Protein AF-A0A957GWI9-F1 (afdb_monomer_lite)

pLDDT: mean 85.78, std 5.55, range [65.06, 94.38]

Structure (mmCIF, N/CA/C/O backbone):
data_AF-A0A957GWI9-F1
#
_entry.id   AF-A0A957GWI9-F1
#
loop_
_atom_site.group_PDB
_atom_site.id
_atom_site.type_symbol
_atom_site.label_atom_id
_atom_site.label_alt_id
_atom_site.label_comp_id
_atom_site.label_asym_id
_atom_site.label_entity_id
_atom_site.label_seq_id
_atom_site.pdbx_PDB_ins_code
_atom_site.Cartn_x
_atom_site.Cartn_y
_atom_site.Cartn_z
_atom_site.occupancy
_atom_site.B_iso_or_equiv
_atom_site.auth_seq_id
_atom_site.auth_comp_id
_atom_site.auth_asym_id
_atom_site.auth_atom_id
_atom_site.pdbx_PDB_model_num
ATOM 1 N N . ILE A 1 1 ? -4.402 -5.482 -11.444 1.00 81.69 1 ILE A N 1
ATOM 2 C CA . ILE A 1 1 ? -3.900 -5.266 -10.066 1.00 81.69 1 ILE A CA 1
ATOM 3 C C . ILE A 1 1 ? -4.342 -3.906 -9.514 1.00 81.69 1 ILE A C 1
ATOM 5 O O . ILE A 1 1 ? -5.116 -3.890 -8.569 1.00 81.69 1 ILE A O 1
ATOM 9 N N . LEU A 1 2 ? -4.033 -2.777 -10.164 1.00 87.19 2 LEU A N 1
ATOM 10 C CA . LEU A 1 2 ? -4.443 -1.436 -9.689 1.00 87.19 2 LEU A CA 1
ATOM 11 C C . LEU A 1 2 ? -5.945 -1.244 -9.421 1.00 87.19 2 LEU A C 1
ATOM 13 O O . LEU A 1 2 ? -6.326 -0.609 -8.442 1.00 87.19 2 LEU A O 1
ATOM 17 N N . ARG A 1 3 ? -6.826 -1.832 -10.244 1.00 90.81 3 ARG A N 1
ATOM 18 C CA . ARG A 1 3 ? -8.278 -1.826 -9.971 1.00 90.81 3 ARG A CA 1
ATOM 19 C C . ARG A 1 3 ? -8.637 -2.529 -8.658 1.00 90.81 3 ARG A C 1
ATOM 21 O O . ARG A 1 3 ? -9.570 -2.103 -7.989 1.00 90.81 3 ARG A O 1
ATOM 28 N N . ALA A 1 4 ? -7.914 -3.591 -8.303 1.00 89.12 4 ALA A N 1
ATOM 29 C CA . ALA A 1 4 ? -8.107 -4.284 -7.037 1.00 89.12 4 ALA A CA 1
ATOM 30 C C . ALA A 1 4 ? -7.646 -3.402 -5.872 1.00 89.12 4 ALA A C 1
ATOM 32 O O . ALA A 1 4 ? -8.381 -3.290 -4.904 1.00 89.12 4 ALA A O 1
ATOM 33 N N . PHE A 1 5 ? -6.523 -2.690 -5.999 1.00 89.88 5 PHE A N 1
ATOM 34 C CA . PHE A 1 5 ? -6.058 -1.751 -4.968 1.00 89.88 5 PHE A CA 1
ATOM 35 C C . PHE A 1 5 ? -7.068 -0.632 -4.723 1.00 89.88 5 PHE A C 1
ATOM 37 O O . PHE A 1 5 ? -7.432 -0.369 -3.583 1.00 89.88 5 PHE A O 1
ATOM 44 N N . LYS A 1 6 ? -7.616 -0.045 -5.795 1.00 90.62 6 LYS A N 1
ATOM 45 C CA . LYS A 1 6 ? -8.684 0.961 -5.682 1.00 90.62 6 LYS A CA 1
ATOM 46 C C . LYS A 1 6 ? -9.958 0.426 -5.020 1.00 90.62 6 LYS A C 1
ATOM 48 O O . LYS A 1 6 ? -10.695 1.200 -4.428 1.00 90.62 6 LYS A O 1
ATOM 53 N N . ARG A 1 7 ? -10.252 -0.872 -5.159 1.00 93.25 7 ARG A N 1
ATOM 54 C CA . ARG A 1 7 ? -11.480 -1.486 -4.630 1.00 93.25 7 ARG A CA 1
ATOM 55 C C . ARG A 1 7 ? -11.332 -2.027 -3.210 1.00 93.25 7 ARG A C 1
ATOM 57 O O . ARG A 1 7 ? -12.276 -1.930 -2.436 1.00 93.25 7 ARG A O 1
ATOM 64 N N . TYR A 1 8 ? -10.205 -2.658 -2.911 1.00 91.19 8 TYR A N 1
ATOM 65 C CA . TYR A 1 8 ? -9.977 -3.412 -1.677 1.00 91.19 8 TYR A CA 1
ATOM 66 C C . TYR A 1 8 ? -8.994 -2.726 -0.726 1.00 91.19 8 TYR A C 1
ATOM 68 O O . TYR A 1 8 ? -8.882 -3.141 0.422 1.00 91.19 8 TYR A O 1
ATOM 76 N N . GLY A 1 9 ? -8.311 -1.677 -1.180 1.00 91.50 9 GLY A N 1
ATOM 77 C CA . GLY A 1 9 ? -7.274 -1.006 -0.414 1.00 91.50 9 GLY A CA 1
ATOM 78 C C . GLY A 1 9 ? -5.945 -1.759 -0.405 1.00 91.50 9 GLY A C 1
ATOM 79 O O . GLY A 1 9 ? -5.777 -2.820 -1.011 1.00 91.50 9 GLY A O 1
ATOM 80 N N . LEU A 1 10 ? -4.991 -1.146 0.285 1.00 90.88 10 LEU A N 1
ATOM 81 C CA . LEU A 1 10 ? -3.641 -1.628 0.543 1.00 90.88 10 LEU A CA 1
ATOM 82 C C . LEU A 1 10 ? -3.300 -1.335 2.004 1.00 90.88 10 LEU A C 1
ATOM 84 O O . LEU A 1 10 ? -3.873 -0.427 2.605 1.00 90.88 10 LEU A O 1
ATOM 88 N N . ILE A 1 11 ? -2.339 -2.073 2.553 1.00 89.69 11 ILE A N 1
ATOM 89 C CA . ILE A 1 11 ? -1.763 -1.783 3.867 1.00 89.69 11 ILE A CA 1
ATOM 90 C C . ILE A 1 11 ? -0.416 -1.101 3.642 1.00 89.69 11 ILE A C 1
ATOM 92 O O . ILE A 1 11 ? 0.427 -1.626 2.917 1.00 89.69 11 ILE A O 1
ATOM 96 N N . LEU A 1 12 ? -0.224 0.064 4.262 1.00 90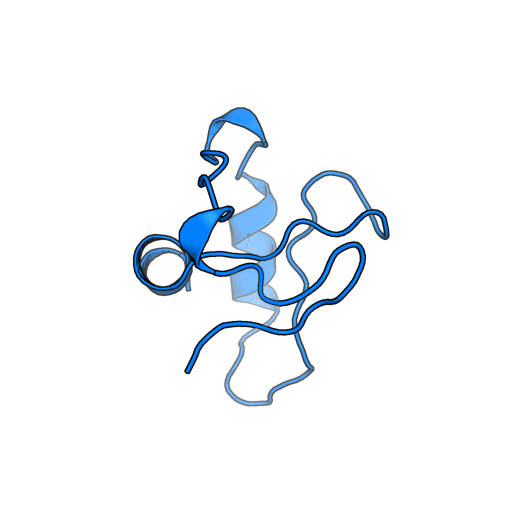.00 12 LEU A N 1
ATOM 97 C CA . LEU A 1 12 ? 1.069 0.740 4.291 1.00 90.00 12 LEU A CA 1
ATOM 98 C C . LEU A 1 12 ? 1.942 0.096 5.371 1.00 90.00 12 LEU A C 1
ATOM 100 O O . LEU A 1 12 ? 1.547 0.054 6.536 1.00 90.00 12 LEU A O 1
ATOM 104 N N . ALA A 1 13 ? 3.110 -0.397 4.972 1.00 89.62 13 ALA A N 1
ATOM 105 C CA . ALA A 1 13 ? 4.084 -1.006 5.866 1.00 89.62 13 ALA A CA 1
ATOM 106 C C . ALA A 1 13 ? 5.302 -0.087 6.057 1.00 89.62 13 ALA A C 1
ATOM 108 O O . ALA A 1 13 ? 5.597 0.753 5.206 1.00 89.62 13 ALA A O 1
ATOM 109 N N . ASP A 1 14 ? 5.994 -0.237 7.185 1.00 88.06 14 ASP A N 1
ATOM 110 C CA . ASP A 1 14 ? 7.175 0.551 7.566 1.00 88.06 14 ASP A CA 1
ATOM 111 C C . ASP A 1 14 ? 8.503 -0.082 7.117 1.00 88.06 14 ASP A C 1
ATOM 113 O O . ASP A 1 14 ? 9.584 0.421 7.429 1.00 88.06 14 ASP A O 1
ATOM 117 N N . ASN A 1 15 ? 8.431 -1.180 6.370 1.00 88.56 15 ASN A N 1
ATOM 118 C CA . ASN A 1 15 ? 9.570 -1.927 5.867 1.00 88.56 15 ASN A CA 1
ATOM 119 C C . ASN A 1 15 ? 9.648 -1.893 4.332 1.00 88.56 15 ASN A C 1
ATOM 121 O O . ASN A 1 15 ? 8.652 -1.745 3.629 1.00 88.56 15 ASN A O 1
ATOM 125 N N . GLY A 1 16 ? 10.860 -2.093 3.808 1.00 85.44 16 GLY A N 1
ATOM 126 C CA . GLY A 1 16 ? 11.135 -2.070 2.369 1.00 85.44 16 GLY A CA 1
ATOM 127 C C . GLY A 1 16 ? 11.526 -0.688 1.838 1.00 85.44 16 GLY A C 1
ATOM 128 O O . GLY A 1 16 ? 11.851 0.226 2.595 1.00 85.44 16 GLY A O 1
ATOM 129 N N . SER A 1 17 ? 11.564 -0.559 0.510 1.00 86.50 17 SER A N 1
ATOM 130 C CA . SER A 1 17 ? 11.845 0.709 -0.172 1.00 86.50 17 SER A CA 1
ATOM 131 C C . SER A 1 17 ? 10.595 1.589 -0.238 1.00 86.50 17 SER A C 1
ATOM 133 O O . SER A 1 17 ? 9.469 1.097 -0.181 1.00 86.50 17 SER A O 1
ATOM 135 N N . ALA A 1 18 ? 10.791 2.902 -0.376 1.00 87.31 18 ALA A N 1
ATOM 136 C CA . ALA A 1 18 ? 9.696 3.867 -0.422 1.00 87.31 18 ALA A CA 1
ATOM 137 C C . ALA A 1 18 ? 8.654 3.492 -1.492 1.00 87.31 18 ALA A C 1
ATOM 139 O O . ALA A 1 18 ? 8.993 3.394 -2.668 1.00 87.31 18 ALA A O 1
ATOM 140 N N . TRP A 1 19 ? 7.398 3.309 -1.064 1.00 86.56 19 TRP A N 1
ATOM 141 C CA . TRP A 1 19 ? 6.247 2.980 -1.921 1.00 86.56 19 TRP A CA 1
ATOM 142 C C . TRP A 1 19 ? 6.386 1.690 -2.741 1.00 86.56 19 TRP A C 1
ATOM 144 O O . TRP A 1 19 ? 5.660 1.497 -3.714 1.00 86.56 19 TRP A O 1
ATOM 154 N N . TYR A 1 20 ? 7.277 0.784 -2.332 1.00 85.88 20 TYR A N 1
ATOM 155 C CA . TYR A 1 20 ? 7.449 -0.499 -2.998 1.00 85.88 20 TYR A CA 1
ATOM 156 C C . TYR A 1 20 ? 6.226 -1.399 -2.795 1.00 85.88 20 TYR A C 1
ATOM 158 O O . TYR A 1 20 ? 5.811 -1.677 -1.666 1.00 85.88 20 TYR A O 1
ATOM 166 N N . ILE A 1 21 ? 5.658 -1.887 -3.895 1.00 84.75 21 ILE A N 1
ATOM 167 C CA . ILE A 1 21 ? 4.498 -2.774 -3.858 1.00 84.75 21 ILE A CA 1
ATOM 168 C C . ILE A 1 21 ? 4.994 -4.205 -3.679 1.00 84.75 21 ILE A C 1
ATOM 170 O O . ILE A 1 21 ? 5.630 -4.782 -4.555 1.00 84.75 21 ILE A O 1
ATOM 174 N N . SER A 1 22 ? 4.668 -4.788 -2.530 1.00 80.00 22 SER A N 1
ATOM 175 C CA . SER A 1 22 ? 4.958 -6.184 -2.213 1.00 80.00 22 SER A CA 1
ATOM 176 C C . SER A 1 22 ? 3.670 -6.957 -1.931 1.00 80.00 22 SER A C 1
ATOM 178 O O . SER A 1 22 ? 2.597 -6.383 -1.738 1.00 80.00 22 SER A O 1
ATOM 180 N N . GLY A 1 23 ? 3.765 -8.283 -1.935 1.00 78.25 23 GLY A N 1
ATOM 181 C CA . GLY A 1 23 ? 2.642 -9.1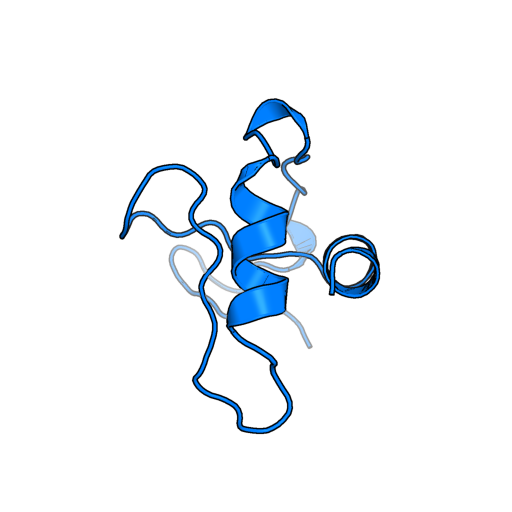70 -1.668 1.00 78.25 23 GLY A CA 1
ATOM 182 C C . GLY A 1 23 ? 3.119 -10.551 -1.248 1.00 78.25 23 GLY A C 1
ATOM 183 O O . GLY A 1 23 ? 4.307 -10.868 -1.328 1.00 78.25 23 GLY A O 1
ATOM 184 N N . ALA A 1 24 ? 2.183 -11.381 -0.791 1.00 82.88 24 ALA A N 1
ATOM 1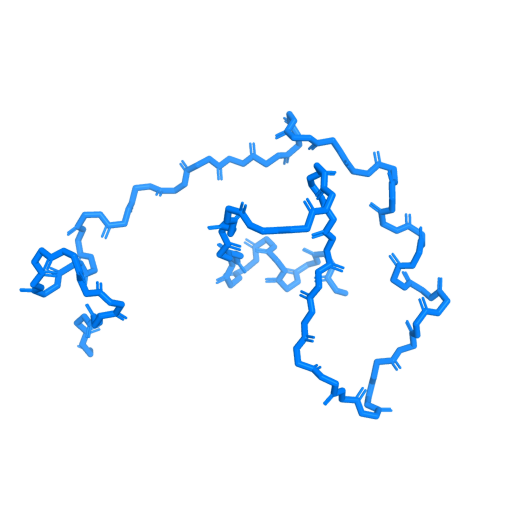85 C CA . ALA A 1 24 ? 2.471 -12.793 -0.594 1.00 82.88 24 ALA A CA 1
ATOM 186 C C . ALA A 1 24 ? 2.849 -13.425 -1.948 1.00 82.88 24 ALA A C 1
ATOM 188 O O . ALA A 1 24 ? 2.174 -13.139 -2.940 1.00 82.88 24 ALA A O 1
ATOM 189 N N . PRO A 1 25 ? 3.885 -14.282 -2.009 1.00 80.38 25 PRO A N 1
ATOM 190 C CA . PRO A 1 25 ? 4.211 -15.006 -3.229 1.00 80.38 25 PRO A CA 1
ATOM 191 C C . PRO A 1 25 ? 2.998 -15.804 -3.715 1.00 80.38 25 PRO A C 1
ATOM 193 O O . PRO A 1 25 ? 2.449 -16.619 -2.972 1.00 80.38 25 PRO A O 1
ATOM 196 N N . ASP A 1 26 ? 2.577 -15.579 -4.956 1.00 83.25 26 ASP A N 1
ATOM 197 C CA . ASP A 1 26 ? 1.437 -16.267 -5.553 1.00 83.25 26 ASP A CA 1
ATOM 198 C C . ASP A 1 26 ? 1.696 -16.499 -7.044 1.00 83.25 26 ASP A C 1
ATOM 200 O O . ASP A 1 26 ? 1.996 -15.570 -7.789 1.00 83.25 26 ASP A O 1
ATOM 204 N N . ALA A 1 27 ? 1.568 -17.749 -7.491 1.00 85.62 27 ALA A N 1
ATOM 205 C CA . ALA A 1 27 ? 1.855 -18.144 -8.872 1.00 85.62 27 ALA A CA 1
ATOM 206 C C . ALA A 1 27 ? 0.901 -17.526 -9.911 1.00 85.62 27 ALA A C 1
ATOM 208 O O . ALA A 1 27 ? 1.145 -17.627 -11.109 1.00 85.62 27 ALA A O 1
ATOM 209 N N . ARG A 1 28 ? -0.204 -16.908 -9.476 1.00 84.38 28 ARG A N 1
ATOM 210 C CA . ARG A 1 28 ? -1.146 -16.200 -10.355 1.00 84.38 28 ARG A CA 1
ATOM 211 C C . ARG A 1 28 ? -0.677 -14.783 -10.699 1.00 84.38 28 ARG A C 1
ATOM 213 O O . ARG A 1 28 ? -1.399 -14.077 -11.400 1.00 84.38 28 ARG A O 1
ATOM 220 N N . TRP A 1 29 ? 0.460 -14.343 -10.159 1.00 80.12 29 TRP A N 1
ATOM 221 C CA . TRP A 1 29 ? 1.010 -13.008 -10.359 1.00 80.12 29 TRP A CA 1
ATOM 222 C C . TRP A 1 29 ? 2.155 -13.082 -11.369 1.00 80.12 29 TRP A C 1
ATOM 2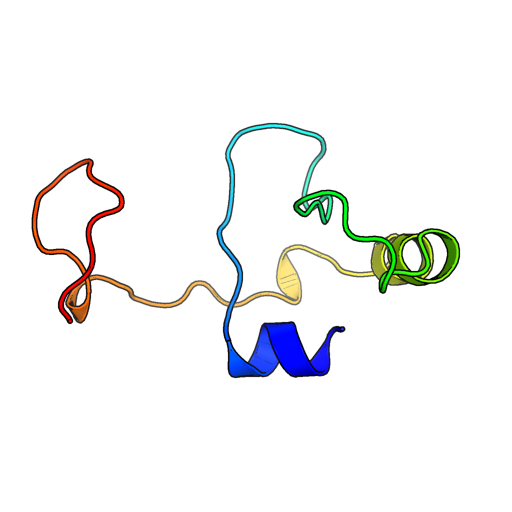24 O O . TRP A 1 29 ? 3.012 -13.958 -11.283 1.00 80.12 29 TRP A O 1
ATOM 234 N N . ASP A 1 30 ? 2.157 -12.151 -12.318 1.00 80.44 30 ASP A N 1
ATOM 235 C CA . ASP A 1 30 ? 3.286 -11.918 -13.212 1.00 80.44 30 ASP A CA 1
ATOM 236 C C . ASP A 1 30 ? 4.155 -10.814 -12.601 1.00 80.44 30 ASP A C 1
ATOM 238 O O . ASP A 1 30 ? 3.706 -9.675 -12.460 1.00 80.44 30 ASP A O 1
ATOM 242 N N . ASN A 1 31 ? 5.377 -11.161 -12.196 1.00 77.00 31 ASN A N 1
ATOM 243 C CA . ASN A 1 31 ? 6.285 -10.225 -11.538 1.00 77.00 31 ASN A CA 1
ATOM 244 C C . ASN A 1 31 ? 6.759 -9.110 -12.477 1.00 77.00 31 ASN A C 1
ATOM 246 O O . ASN A 1 31 ? 6.966 -7.990 -12.011 1.00 77.00 31 ASN A O 1
ATOM 250 N N . ASP A 1 32 ? 6.869 -9.369 -13.780 1.00 82.06 32 ASP A N 1
ATOM 251 C CA . ASP A 1 32 ? 7.279 -8.342 -14.739 1.00 82.06 32 ASP A CA 1
ATOM 252 C C . ASP A 1 32 ? 6.192 -7.259 -14.849 1.00 82.06 32 ASP A C 1
ATOM 254 O O . ASP A 1 32 ? 6.495 -6.067 -14.881 1.00 82.06 32 ASP A O 1
ATOM 258 N N . GLN A 1 33 ? 4.913 -7.648 -14.767 1.00 80.06 33 GLN A N 1
ATOM 259 C CA . GLN A 1 33 ? 3.793 -6.698 -14.684 1.00 80.06 33 GLN A CA 1
ATOM 260 C C . GLN A 1 33 ? 3.746 -5.918 -13.363 1.00 80.06 33 GLN A C 1
ATOM 262 O O . GLN A 1 33 ? 3.169 -4.830 -13.319 1.00 80.06 33 GLN A O 1
ATOM 267 N N . LEU A 1 34 ? 4.315 -6.445 -12.274 1.00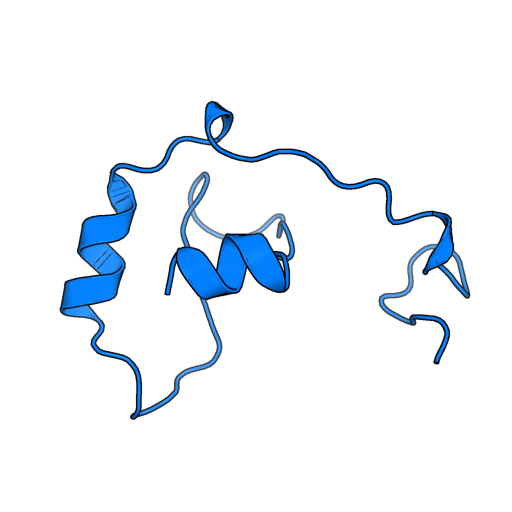 78.94 34 LEU A N 1
ATOM 268 C CA . LEU A 1 34 ? 4.406 -5.702 -11.012 1.00 78.94 34 LEU A CA 1
ATOM 269 C C . LEU A 1 34 ? 5.408 -4.554 -11.124 1.00 78.94 34 LEU A C 1
ATOM 271 O O . LEU A 1 34 ? 5.134 -3.474 -10.609 1.00 78.94 34 LEU A O 1
ATOM 275 N N . HIS A 1 35 ? 6.518 -4.753 -11.838 1.00 80.88 35 HIS A N 1
ATOM 276 C CA . HIS A 1 35 ? 7.525 -3.711 -12.051 1.00 80.88 35 HIS A CA 1
ATOM 277 C C . HIS A 1 35 ? 6.996 -2.515 -12.855 1.00 80.88 35 HIS A C 1
ATOM 279 O O . HIS A 1 35 ? 7.440 -1.387 -12.652 1.00 80.88 35 HIS A O 1
ATOM 285 N N . GLU A 1 36 ? 5.977 -2.699 -13.703 1.00 85.06 36 GLU A N 1
ATOM 286 C CA . GLU A 1 36 ? 5.303 -1.575 -14.375 1.00 85.06 36 GLU A CA 1
ATOM 287 C C . GLU A 1 36 ? 4.665 -0.580 -13.385 1.00 85.06 36 GLU A C 1
ATOM 289 O O . GLU A 1 36 ? 4.383 0.567 -13.738 1.00 85.06 36 GLU A O 1
ATOM 294 N N . MET A 1 37 ? 4.430 -0.997 -12.138 1.00 85.06 37 MET A N 1
ATOM 295 C CA . MET A 1 37 ? 3.798 -0.183 -11.101 1.00 85.06 37 MET A CA 1
ATOM 296 C C . MET A 1 37 ? 4.784 0.739 -10.368 1.00 85.06 37 MET A C 1
ATOM 298 O O . MET A 1 37 ? 4.335 1.587 -9.597 1.00 85.06 37 MET A O 1
ATOM 302 N N . ASP A 1 38 ? 6.086 0.667 -10.665 1.00 84.94 38 ASP A N 1
ATOM 303 C CA . ASP A 1 38 ? 7.127 1.541 -10.092 1.00 84.94 38 ASP A CA 1
ATOM 304 C C . ASP A 1 38 ? 6.924 3.031 -10.436 1.00 84.94 38 ASP A C 1
ATOM 306 O O . ASP A 1 38 ? 7.502 3.922 -9.814 1.00 84.94 38 ASP A O 1
ATOM 310 N N . VAL A 1 39 ? 6.068 3.330 -11.420 1.00 87.56 39 VAL A N 1
ATOM 311 C CA . VAL A 1 39 ? 5.684 4.702 -11.784 1.00 87.56 39 VAL A CA 1
ATOM 312 C C . VAL A 1 39 ? 4.767 5.373 -10.756 1.00 87.56 39 VAL A C 1
ATOM 314 O O . VAL A 1 39 ? 4.592 6.593 -10.807 1.00 87.56 39 VAL A O 1
ATOM 317 N N . ILE A 1 40 ? 4.162 4.596 -9.853 1.00 88.38 40 ILE A N 1
ATOM 318 C CA . ILE A 1 40 ? 3.184 5.079 -8.879 1.00 88.38 40 ILE A CA 1
ATOM 319 C C . ILE A 1 40 ? 3.903 5.774 -7.733 1.00 88.38 40 ILE A C 1
ATOM 321 O O . ILE A 1 40 ? 4.825 5.246 -7.115 1.00 88.38 40 ILE A O 1
ATOM 325 N N . ARG A 1 41 ? 3.452 6.982 -7.427 1.00 90.88 41 ARG A N 1
ATOM 326 C CA . ARG A 1 41 ? 4.012 7.830 -6.382 1.00 90.88 41 ARG A CA 1
ATOM 327 C C . ARG A 1 41 ? 3.147 7.757 -5.137 1.00 90.88 41 ARG A C 1
ATOM 329 O O . ARG A 1 41 ? 1.944 7.534 -5.206 1.00 90.88 41 ARG A O 1
ATOM 336 N N . GLY A 1 42 ? 3.741 8.088 -3.993 1.00 89.88 42 GLY A N 1
ATOM 337 C CA . GLY A 1 42 ? 2.998 8.275 -2.745 1.00 89.88 42 GLY A CA 1
ATOM 338 C C . GLY A 1 42 ? 1.795 9.212 -2.871 1.00 89.88 42 GLY A C 1
ATOM 339 O O . GLY A 1 42 ? 0.756 8.968 -2.272 1.00 89.88 42 GLY A O 1
ATOM 340 N N . SER A 1 43 ? 1.919 10.248 -3.705 1.00 94.19 43 SER A N 1
ATOM 341 C CA . SER A 1 43 ? 0.853 11.216 -3.986 1.00 94.19 43 SER A CA 1
ATOM 342 C C . SER A 1 43 ? -0.339 10.649 -4.761 1.00 94.19 43 SER A C 1
ATOM 344 O O . SER A 1 43 ? -1.366 11.314 -4.836 1.00 94.19 43 SER A O 1
ATOM 346 N N . ASP A 1 44 ? -0.209 9.463 -5.358 1.00 93.44 44 ASP A N 1
ATOM 347 C CA . ASP A 1 44 ? -1.297 8.797 -6.080 1.00 93.44 44 ASP A CA 1
ATOM 348 C C . ASP A 1 44 ? -2.192 7.973 -5.137 1.00 93.44 44 ASP A C 1
ATOM 350 O O . ASP A 1 44 ? -3.247 7.481 -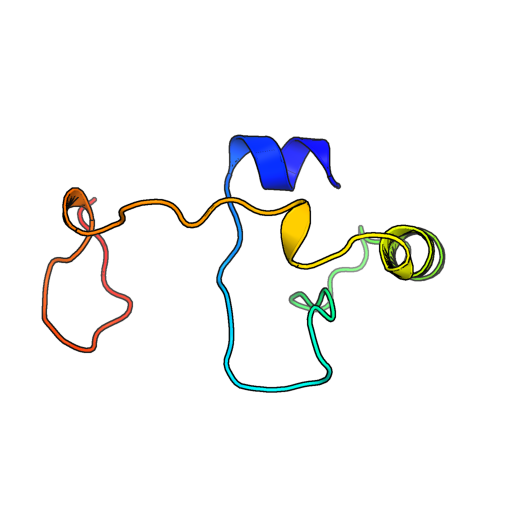5.550 1.00 93.44 44 ASP A O 1
ATOM 354 N N . PHE A 1 45 ? -1.773 7.812 -3.876 1.00 92.69 45 PHE A N 1
ATOM 355 C CA . PHE A 1 45 ? -2.526 7.127 -2.834 1.00 92.69 45 PHE A CA 1
ATOM 356 C C . PHE A 1 45 ? -3.282 8.112 -1.941 1.00 92.69 45 PHE A C 1
ATOM 358 O O . PHE A 1 45 ? -2.864 9.244 -1.709 1.00 92.69 45 PHE A O 1
ATOM 365 N N . GLU A 1 46 ? -4.384 7.624 -1.383 1.00 94.38 46 GLU A N 1
ATOM 366 C CA . GLU A 1 46 ? -5.158 8.297 -0.347 1.00 94.38 46 GLU A CA 1
ATOM 367 C C . GLU A 1 46 ? -5.063 7.487 0.948 1.00 94.38 46 GLU A C 1
ATOM 369 O O . GLU A 1 46 ? -5.187 6.259 0.937 1.00 94.38 46 GLU A O 1
ATOM 374 N N . ALA A 1 47 ? -4.854 8.174 2.072 1.00 93.50 47 ALA A N 1
ATOM 375 C CA . ALA A 1 47 ? -4.951 7.555 3.385 1.00 93.50 47 ALA A CA 1
ATOM 376 C C . ALA A 1 47 ? -6.429 7.386 3.758 1.00 93.50 47 ALA A C 1
ATOM 378 O O . ALA A 1 47 ? -7.165 8.363 3.871 1.00 93.50 47 ALA A O 1
ATOM 379 N N . VAL A 1 48 ? -6.851 6.141 3.967 1.00 91.25 48 VAL A N 1
ATOM 380 C CA . VAL A 1 48 ? -8.225 5.817 4.361 1.00 91.25 48 VAL A CA 1
ATOM 381 C C . VAL A 1 48 ? -8.339 5.833 5.882 1.00 91.25 48 VAL A C 1
ATOM 383 O O . VAL A 1 48 ? -7.528 5.216 6.574 1.00 91.25 48 VAL A O 1
ATOM 386 N N . ASP A 1 49 ? -9.367 6.501 6.408 1.00 90.75 49 ASP A N 1
ATOM 387 C CA . ASP A 1 49 ? -9.709 6.410 7.828 1.00 90.75 49 ASP A CA 1
ATOM 388 C C . ASP A 1 49 ? -10.240 5.006 8.157 1.00 90.75 49 ASP A C 1
ATOM 390 O O . ASP A 1 49 ? -11.320 4.598 7.726 1.00 90.75 49 ASP A O 1
ATOM 394 N N . VAL A 1 50 ? -9.458 4.262 8.939 1.00 87.69 50 VAL A N 1
ATOM 395 C CA . VAL A 1 50 ? -9.776 2.899 9.383 1.00 87.69 50 VAL A CA 1
ATOM 396 C C . VAL A 1 50 ? -10.271 2.839 10.829 1.00 87.69 50 VAL A C 1
ATOM 398 O O . VAL A 1 50 ? -10.447 1.743 11.360 1.00 87.69 50 VAL A O 1
ATOM 401 N N . SER A 1 51 ? -10.528 3.978 11.482 1.00 88.50 51 SER A N 1
ATOM 402 C CA . SER A 1 51 ? -10.960 4.040 12.888 1.00 88.50 51 SER A CA 1
ATOM 403 C C . SER A 1 51 ? -12.189 3.168 13.179 1.00 88.50 51 SER A C 1
ATOM 405 O O . SER A 1 51 ? -12.247 2.499 14.211 1.00 88.50 51 SER A O 1
ATOM 407 N N . GLY A 1 52 ? -13.134 3.083 12.236 1.00 88.75 52 GLY A N 1
ATOM 408 C CA . GLY A 1 52 ? -14.321 2.229 12.340 1.00 88.75 52 GLY A CA 1
ATOM 409 C C . GLY A 1 52 ? -14.033 0.720 12.347 1.00 88.75 52 GLY A C 1
ATOM 410 O O . GLY A 1 52 ? -14.848 -0.050 12.864 1.00 88.75 52 GLY A O 1
ATOM 411 N N . LEU A 1 53 ? -12.881 0.295 11.815 1.00 86.88 53 LEU A N 1
ATOM 412 C CA . LEU A 1 53 ? -12.461 -1.107 11.749 1.00 86.88 53 LEU A CA 1
ATOM 413 C C . LEU A 1 53 ? -11.725 -1.560 13.014 1.00 86.88 53 LEU A C 1
ATOM 415 O O . LEU A 1 53 ? -11.732 -2.754 13.310 1.00 86.88 53 LEU A O 1
ATOM 419 N N . ILE A 1 54 ? -11.120 -0.635 13.764 1.00 87.12 54 ILE A N 1
ATOM 420 C CA . ILE A 1 54 ? -10.286 -0.947 14.930 1.00 87.12 54 ILE A CA 1
ATOM 421 C C . ILE A 1 54 ? -11.141 -1.572 16.043 1.00 87.12 54 ILE A C 1
ATOM 423 O O . ILE A 1 54 ? -12.125 -0.991 16.508 1.00 87.12 54 ILE A O 1
ATOM 427 N N . VAL A 1 55 ? -10.748 -2.769 16.487 1.00 88.62 55 VAL A N 1
ATOM 428 C CA . VAL A 1 55 ? -11.333 -3.440 17.665 1.00 88.62 55 VAL A CA 1
ATOM 429 C C . VAL A 1 55 ? -10.500 -3.184 18.918 1.00 88.62 55 VAL A C 1
ATOM 431 O O . VAL A 1 55 ? -11.051 -3.025 20.003 1.00 88.62 55 VAL A O 1
ATOM 434 N N . GLU A 1 56 ? -9.175 -3.155 18.776 1.00 87.88 56 GLU A N 1
ATOM 435 C CA . GLU A 1 56 ? -8.234 -2.994 19.884 1.00 87.88 56 GLU A CA 1
ATOM 436 C C . GLU A 1 56 ? -7.016 -2.176 19.440 1.00 87.88 56 GLU A C 1
ATOM 438 O O . GLU A 1 56 ? -6.503 -2.424 18.339 1.00 87.88 56 GLU A O 1
ATOM 443 N N . PRO A 1 57 ? -6.542 -1.227 20.274 1.00 83.81 57 PRO A N 1
ATOM 444 C CA . PRO A 1 57 ? -5.348 -0.443 19.982 1.00 83.81 57 PRO A CA 1
ATOM 445 C C . PRO A 1 57 ? -4.133 -1.330 19.699 1.00 83.81 57 PRO A C 1
ATOM 447 O O . PRO A 1 57 ? -3.945 -2.357 20.345 1.00 83.81 57 PRO A O 1
ATOM 450 N N . ASN A 1 58 ? -3.283 -0.908 18.761 1.00 81.69 58 ASN A N 1
ATOM 451 C CA . ASN A 1 58 ? -2.038 -1.600 18.400 1.00 81.69 58 ASN A CA 1
ATOM 452 C C . ASN A 1 58 ? -2.218 -3.056 17.918 1.00 81.69 58 ASN A C 1
ATOM 454 O O . ASN A 1 58 ? -1.282 -3.848 17.993 1.00 81.69 58 ASN A O 1
ATOM 458 N N . SER A 1 59 ? -3.400 -3.422 17.411 1.00 79.38 59 SER A N 1
ATOM 459 C CA . SER A 1 59 ? -3.647 -4.732 16.800 1.00 79.38 59 SER A CA 1
ATOM 460 C C . SER A 1 59 ? -4.082 -4.590 15.341 1.00 79.38 59 SER A C 1
ATOM 462 O O . SER A 1 59 ? -4.755 -3.630 14.976 1.00 79.38 59 SER A O 1
ATOM 464 N N . GLY A 1 60 ? -3.771 -5.591 14.512 1.00 77.38 60 GLY A N 1
ATOM 465 C CA . GLY A 1 60 ? -4.343 -5.728 13.165 1.00 77.38 60 GLY A CA 1
ATOM 466 C C . GLY A 1 60 ? -5.761 -6.318 13.149 1.00 77.38 60 GLY A C 1
ATOM 467 O O . GLY A 1 60 ? -6.220 -6.776 12.105 1.00 77.38 60 GLY A O 1
ATOM 468 N N . ARG A 1 61 ? -6.445 -6.397 14.302 1.00 82.25 61 ARG A N 1
ATOM 469 C CA . ARG A 1 61 ? -7.763 -7.032 14.421 1.00 82.25 61 ARG A CA 1
ATOM 470 C C . ARG A 1 61 ? -8.860 -6.080 13.951 1.00 82.25 61 ARG A C 1
ATOM 472 O O . ARG A 1 61 ? -8.985 -4.971 14.467 1.00 82.25 61 ARG A O 1
ATOM 479 N N . VAL A 1 62 ? -9.699 -6.564 13.038 1.00 78.75 62 VAL A N 1
ATOM 480 C CA . VAL A 1 62 ? -10.810 -5.797 12.460 1.00 78.75 62 VAL A CA 1
ATOM 481 C C . VAL A 1 62 ? -12.175 -6.329 12.898 1.00 78.75 62 VAL A C 1
ATOM 483 O O . VAL A 1 62 ? -12.316 -7.521 13.193 1.00 78.75 62 VAL A O 1
ATOM 486 N N . LYS A 1 63 ? -13.185 -5.449 12.959 1.00 71.62 63 LYS A N 1
ATOM 487 C CA . LYS A 1 63 ? -14.590 -5.847 13.167 1.00 71.62 63 LYS A CA 1
ATOM 488 C C . LYS A 1 63 ? -15.056 -6.716 11.993 1.00 71.62 63 LYS A C 1
ATOM 490 O O . LYS A 1 63 ? -14.744 -6.407 10.846 1.00 71.62 63 LYS A O 1
ATOM 495 N N . LYS A 1 64 ? -15.757 -7.810 12.302 1.00 65.06 64 LYS A N 1
ATOM 496 C CA . LYS A 1 64 ? -16.301 -8.749 11.311 1.00 65.06 64 LYS A CA 1
ATOM 497 C C . LYS A 1 64 ? -17.605 -8.234 10.714 1.00 65.06 64 LYS A C 1
ATOM 499 O O . LYS A 1 64 ? -18.389 -7.647 11.491 1.00 65.06 64 LYS A O 1
#

Foldseek 3Di:
DVVCCVVPNDDDDPDDDAPQDDDDDDPVDDVVVSVVCVPDHPVNDDDDDCVQQDPDPPDPHGDD

Sequence (64 aa):
ILRAFKRYGLILADNGSAWYISGAPDARWDNDQLHEMDVIRGSDFEAVDVSGLIVEPNSGRVKK

Radius of gyration: 13.8 Å; chains: 1; bounding box: 28×29×35 Å

Secondary structure (DSSP, 8-state):
-HHHHHHH-----SSSSTT-------TT--HHHHHGGGG--GGG------GGGBSSTT---B--